Protein AF-A0A2G9TAX4-F1 (afdb_monomer)

Structure (mmCIF, N/CA/C/O backbone):
data_AF-A0A2G9TAX4-F1
#
_entry.id   AF-A0A2G9TAX4-F1
#
loop_
_atom_site.group_PDB
_atom_site.id
_atom_site.type_symbol
_atom_site.label_atom_id
_atom_site.label_alt_id
_atom_site.label_comp_id
_atom_site.label_asym_id
_atom_site.label_entity_id
_atom_site.label_seq_id
_atom_site.pdbx_PDB_ins_code
_atom_site.Cartn_x
_atom_site.Cartn_y
_atom_site.Cartn_z
_atom_site.occupancy
_atom_site.B_iso_or_equiv
_atom_site.auth_seq_id
_atom_site.auth_comp_id
_atom_site.auth_asym_id
_atom_site.auth_atom_id
_atom_site.pdbx_PDB_model_num
ATOM 1 N N . MET A 1 1 ? -9.402 -9.600 14.453 1.00 53.62 1 MET A N 1
ATOM 2 C CA . MET A 1 1 ? -8.367 -10.424 15.125 1.00 53.62 1 MET A CA 1
ATOM 3 C C . MET A 1 1 ? -7.858 -11.598 14.285 1.00 53.62 1 MET A C 1
ATOM 5 O O . MET A 1 1 ? -6.656 -11.826 14.301 1.00 53.62 1 MET A O 1
ATOM 9 N N . LEU A 1 2 ? -8.702 -12.302 13.517 1.00 59.81 2 LEU A N 1
ATOM 10 C CA . LEU A 1 2 ? -8.268 -13.475 12.735 1.00 59.81 2 LEU A CA 1
ATOM 11 C C . LEU A 1 2 ? -7.205 -13.168 11.660 1.00 59.81 2 LEU A C 1
ATOM 13 O O . LEU A 1 2 ? -6.232 -13.906 11.558 1.00 59.81 2 LEU A O 1
ATOM 17 N N . ALA A 1 3 ? -7.318 -12.051 10.929 1.00 60.84 3 ALA A N 1
ATOM 18 C CA . ALA A 1 3 ? -6.335 -11.673 9.899 1.00 60.84 3 ALA A CA 1
ATOM 19 C C . ALA A 1 3 ? -4.917 -11.434 10.466 1.00 60.84 3 ALA A C 1
ATOM 21 O O . ALA A 1 3 ? -3.924 -11.823 9.857 1.00 60.84 3 ALA A O 1
ATOM 22 N N . PHE A 1 4 ? -4.811 -10.870 11.676 1.00 63.34 4 PHE A N 1
ATOM 23 C CA . PHE A 1 4 ? -3.521 -10.629 12.331 1.00 63.34 4 PHE A CA 1
ATOM 24 C C . PHE A 1 4 ? -2.841 -11.940 12.750 1.00 63.34 4 PHE A C 1
ATOM 26 O O . PHE A 1 4 ? -1.645 -12.121 12.531 1.00 63.34 4 PHE A O 1
ATOM 33 N N . GLN A 1 5 ? -3.614 -12.883 13.297 1.00 61.69 5 GLN A N 1
ATOM 34 C CA . GLN A 1 5 ? -3.116 -14.215 13.647 1.00 61.69 5 GLN A CA 1
ATOM 35 C C . GLN A 1 5 ? -2.764 -15.047 12.407 1.00 61.69 5 GLN A C 1
ATOM 37 O O . GLN A 1 5 ? -1.773 -15.777 12.424 1.00 61.69 5 GLN A O 1
ATOM 42 N N . ALA A 1 6 ? -3.538 -14.918 11.327 1.00 63.16 6 ALA A N 1
ATOM 43 C CA . ALA A 1 6 ? -3.269 -15.596 10.063 1.00 63.16 6 ALA A CA 1
ATOM 44 C C . ALA A 1 6 ? -1.928 -15.149 9.459 1.00 63.16 6 ALA A C 1
ATOM 46 O O . ALA A 1 6 ? -1.142 -15.991 9.036 1.00 63.16 6 ALA A O 1
ATOM 47 N N . ARG A 1 7 ? -1.619 -13.848 9.513 1.00 65.56 7 ARG A N 1
ATOM 48 C CA . ARG A 1 7 ? -0.338 -13.286 9.059 1.00 65.56 7 ARG A CA 1
ATOM 49 C C . ARG A 1 7 ? 0.863 -13.792 9.861 1.00 65.56 7 ARG A C 1
ATOM 51 O O . ARG A 1 7 ? 1.896 -14.090 9.279 1.00 65.56 7 ARG A O 1
ATOM 58 N N . ILE A 1 8 ? 0.727 -13.920 11.185 1.00 69.25 8 ILE A N 1
ATOM 59 C CA . ILE A 1 8 ? 1.789 -14.472 12.049 1.00 69.25 8 ILE A CA 1
ATOM 60 C C . ILE A 1 8 ? 2.030 -15.953 11.732 1.00 69.25 8 ILE A C 1
ATOM 62 O O . ILE A 1 8 ? 3.169 -16.410 11.730 1.00 69.25 8 ILE A O 1
ATOM 66 N N . ARG A 1 9 ? 0.963 -16.705 11.443 1.00 69.31 9 ARG A N 1
ATOM 67 C CA . ARG A 1 9 ? 1.053 -18.131 11.101 1.00 69.31 9 ARG A CA 1
ATOM 68 C C . ARG A 1 9 ? 1.561 -18.389 9.687 1.00 69.31 9 ARG A C 1
ATOM 70 O O . ARG A 1 9 ? 2.183 -19.422 9.465 1.00 69.31 9 ARG A O 1
ATOM 77 N N . ASN A 1 10 ? 1.294 -17.493 8.739 1.00 69.69 10 ASN A N 1
ATOM 78 C CA . ASN A 1 10 ? 1.730 -17.651 7.357 1.00 69.69 10 ASN A CA 1
ATOM 79 C C . ASN A 1 10 ? 2.194 -16.311 6.753 1.00 69.69 10 ASN A C 1
ATOM 81 O O . ASN A 1 10 ? 1.469 -15.692 5.971 1.00 69.69 10 ASN A O 1
ATOM 85 N N . PRO A 1 11 ? 3.409 -15.851 7.104 1.00 66.06 11 PRO A N 1
ATOM 86 C CA . PRO A 1 11 ? 3.902 -14.531 6.710 1.00 66.06 11 PRO A CA 1
ATOM 87 C C . PRO A 1 11 ? 4.217 -14.416 5.214 1.00 66.06 11 PRO A C 1
ATOM 89 O O . PRO A 1 11 ? 4.362 -13.309 4.711 1.00 66.06 11 PRO A O 1
ATOM 92 N N . ARG A 1 12 ? 4.314 -15.540 4.490 1.00 67.00 12 ARG A N 1
ATOM 93 C CA . ARG A 1 12 ? 4.650 -15.570 3.056 1.00 67.00 12 ARG A CA 1
ATOM 94 C C . ARG A 1 12 ? 3.456 -15.347 2.130 1.00 67.00 12 ARG A C 1
ATOM 96 O O . ARG A 1 12 ? 3.655 -15.267 0.924 1.00 67.00 12 ARG A O 1
ATOM 103 N N . ASN A 1 13 ? 2.236 -15.290 2.661 1.00 75.69 13 ASN A N 1
ATOM 104 C CA . ASN A 1 13 ? 1.046 -15.149 1.834 1.00 75.69 13 ASN A CA 1
ATOM 105 C C . ASN A 1 13 ? 0.651 -13.671 1.676 1.00 75.69 13 ASN A C 1
ATOM 107 O O . ASN A 1 13 ? 0.164 -13.046 2.619 1.00 75.69 13 ASN A O 1
ATOM 111 N N . GLU A 1 14 ? 0.838 -13.145 0.466 1.00 74.88 14 GLU A N 1
ATOM 112 C CA . GLU A 1 14 ? 0.490 -11.779 0.058 1.00 74.88 14 GLU A CA 1
ATOM 113 C C . GLU A 1 14 ? -1.000 -11.449 0.290 1.00 74.88 14 GLU A C 1
ATOM 115 O O . GLU A 1 14 ? -1.328 -10.357 0.761 1.00 74.88 14 GLU A O 1
ATOM 120 N N . ASP A 1 15 ? -1.903 -12.411 0.082 1.00 77.12 15 ASP A N 1
ATOM 121 C CA . ASP A 1 15 ? -3.349 -12.206 0.239 1.00 77.12 15 ASP A CA 1
ATOM 122 C C . ASP A 1 15 ? -3.746 -11.928 1.698 1.00 77.12 15 ASP A C 1
ATOM 124 O O . ASP A 1 15 ? -4.662 -11.150 1.975 1.00 77.12 15 ASP A O 1
ATOM 128 N N . LEU A 1 16 ? -3.027 -12.517 2.663 1.00 80.38 16 LEU A N 1
ATOM 129 C CA . LEU A 1 16 ? -3.273 -12.282 4.091 1.00 80.38 16 LEU A CA 1
ATOM 130 C C . LEU A 1 16 ? -2.862 -10.869 4.512 1.00 80.38 16 LEU A C 1
ATOM 132 O O . LEU A 1 16 ? -3.505 -10.261 5.373 1.00 80.38 16 LEU A O 1
ATOM 136 N N . TRP A 1 17 ? -1.805 -10.336 3.896 1.00 79.75 17 TRP A N 1
ATOM 137 C CA . TRP A 1 17 ? -1.381 -8.955 4.098 1.00 79.75 17 TRP A CA 1
ATOM 138 C C . TRP A 1 17 ? -2.394 -7.978 3.512 1.00 79.75 17 TRP A C 1
ATOM 140 O O . TRP A 1 17 ? -2.789 -7.032 4.199 1.00 79.75 17 TRP A O 1
ATOM 150 N N . LEU A 1 18 ? -2.882 -8.252 2.301 1.00 80.19 18 LEU A N 1
ATOM 151 C CA . LEU A 1 18 ? -3.925 -7.461 1.655 1.00 80.19 18 LEU A CA 1
ATOM 152 C C . LEU A 1 18 ? -5.211 -7.419 2.493 1.00 80.19 18 LEU A C 1
ATOM 154 O O . LEU A 1 18 ? -5.737 -6.341 2.777 1.00 80.19 18 LEU A O 1
ATOM 158 N N . GLU A 1 19 ? -5.695 -8.573 2.955 1.00 82.25 19 GLU A N 1
ATOM 159 C CA . GLU A 1 19 ? -6.902 -8.628 3.781 1.00 82.25 19 GLU A CA 1
ATOM 160 C C . GLU A 1 19 ? -6.713 -7.961 5.148 1.00 82.25 19 GLU A C 1
ATOM 162 O O . GLU A 1 19 ? -7.644 -7.329 5.654 1.00 82.25 19 GLU A O 1
ATOM 167 N N . SER A 1 20 ? -5.509 -8.006 5.730 1.00 81.25 20 SER A N 1
ATOM 168 C CA . SER A 1 20 ? -5.209 -7.255 6.955 1.00 81.25 20 SER A CA 1
ATOM 169 C C . SER A 1 20 ? -5.295 -5.741 6.737 1.00 81.25 20 SER A C 1
ATOM 171 O O . SER A 1 20 ? -5.865 -5.047 7.579 1.00 81.25 20 SER A O 1
ATOM 173 N N . VAL A 1 21 ? -4.769 -5.226 5.620 1.00 83.56 21 VAL A N 1
ATOM 174 C CA . VAL A 1 21 ? -4.842 -3.796 5.270 1.00 83.56 21 VAL A CA 1
ATOM 175 C C . VAL A 1 21 ? -6.294 -3.373 5.026 1.00 83.56 21 VAL A C 1
ATOM 177 O O . VAL A 1 21 ? -6.756 -2.370 5.573 1.00 83.56 21 VAL A O 1
ATOM 180 N N . ARG A 1 22 ? -7.064 -4.172 4.278 1.00 83.12 22 ARG A N 1
ATOM 181 C CA . ARG A 1 22 ? -8.492 -3.913 4.018 1.00 83.12 22 ARG A CA 1
ATOM 182 C C . ARG A 1 22 ? -9.337 -3.932 5.280 1.00 83.12 22 ARG A C 1
ATOM 184 O O . ARG A 1 22 ? -10.276 -3.148 5.411 1.00 83.12 22 ARG A O 1
ATOM 191 N N . LEU A 1 23 ? -9.040 -4.839 6.207 1.00 84.94 23 LEU A N 1
ATOM 192 C CA . LEU A 1 23 ? -9.733 -4.918 7.488 1.00 84.94 23 LEU A CA 1
ATOM 193 C C . LEU A 1 23 ? -9.539 -3.633 8.305 1.00 84.94 23 LEU A C 1
ATOM 195 O O . LEU A 1 23 ? -10.501 -3.131 8.878 1.00 84.94 23 LEU A O 1
ATOM 199 N N . GLU A 1 24 ? -8.337 -3.064 8.298 1.00 84.38 24 GLU A N 1
ATOM 200 C CA . GLU A 1 24 ? -8.029 -1.829 9.031 1.00 84.38 24 GLU A CA 1
ATOM 201 C C . GLU A 1 24 ? -8.590 -0.582 8.367 1.00 84.38 24 GLU A C 1
ATOM 203 O O . GLU A 1 24 ? -9.124 0.286 9.057 1.00 84.38 24 GLU A O 1
ATOM 208 N N . MET A 1 25 ? -8.589 -0.541 7.034 1.00 82.75 25 MET A N 1
ATOM 209 C CA . MET A 1 25 ? -9.295 0.499 6.288 1.00 82.75 25 MET A CA 1
ATOM 210 C C . MET A 1 25 ? -10.799 0.489 6.579 1.00 82.75 25 MET A C 1
ATOM 212 O O . MET A 1 25 ? -11.378 1.549 6.815 1.00 82.75 25 MET A O 1
ATOM 216 N N . ARG A 1 26 ? -11.432 -0.693 6.626 1.00 83.00 26 ARG A N 1
ATOM 217 C CA . ARG A 1 26 ? -12.852 -0.836 7.007 1.00 83.00 26 ARG A CA 1
ATOM 218 C C . ARG A 1 26 ? -13.115 -0.450 8.460 1.00 83.00 26 ARG A C 1
ATOM 220 O O . ARG A 1 26 ? -14.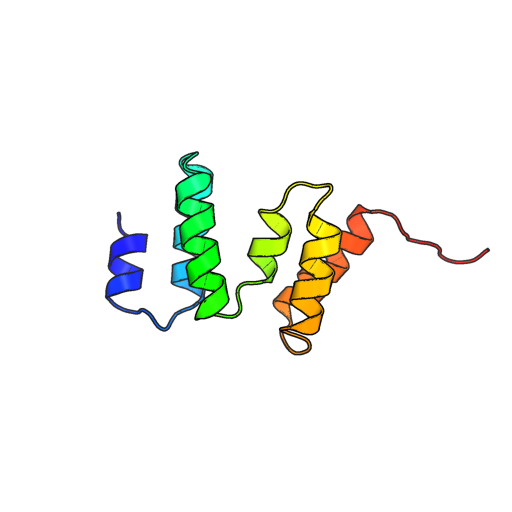173 0.092 8.753 1.00 83.00 26 ARG A O 1
ATOM 227 N N . ALA A 1 27 ? -12.157 -0.695 9.350 1.00 84.69 27 ALA A N 1
ATOM 228 C CA . ALA A 1 27 ? -12.229 -0.281 10.749 1.00 84.69 27 ALA A CA 1
ATOM 229 C C . ALA A 1 27 ? -11.994 1.231 10.956 1.00 84.69 27 ALA A C 1
ATOM 231 O O . ALA A 1 27 ? -12.060 1.701 12.087 1.00 84.69 27 ALA A O 1
ATOM 232 N N . GLY A 1 28 ? -11.697 1.995 9.896 1.00 84.12 28 GLY A N 1
ATOM 233 C CA . GLY A 1 28 ? -11.403 3.429 9.976 1.00 84.12 28 GLY A CA 1
ATOM 234 C C . GLY A 1 28 ? -9.990 3.760 10.473 1.00 84.12 28 GLY A C 1
ATOM 235 O O . GLY A 1 28 ? -9.642 4.932 10.593 1.00 84.12 28 GLY A O 1
ATOM 236 N N . LEU A 1 29 ? -9.148 2.752 10.710 1.00 86.06 29 LEU A N 1
ATOM 237 C CA . LEU A 1 29 ? -7.785 2.890 11.226 1.00 86.06 29 LEU A CA 1
ATOM 238 C C . LEU A 1 29 ? -6.796 3.157 10.081 1.00 86.06 29 LEU A C 1
ATOM 240 O O . LEU A 1 29 ? -5.943 2.326 9.767 1.00 86.06 29 LEU A O 1
ATOM 244 N N . ARG A 1 30 ? -6.929 4.316 9.426 1.00 82.06 30 ARG A N 1
ATOM 245 C CA . ARG A 1 30 ? -6.165 4.658 8.209 1.00 82.06 30 ARG A CA 1
ATOM 246 C C . ARG A 1 30 ? -4.650 4.688 8.419 1.00 82.06 30 ARG A C 1
ATOM 248 O O . ARG A 1 30 ? -3.923 4.203 7.560 1.00 82.06 30 ARG A O 1
ATOM 255 N N . GLU A 1 31 ? -4.179 5.213 9.548 1.00 82.81 31 GLU A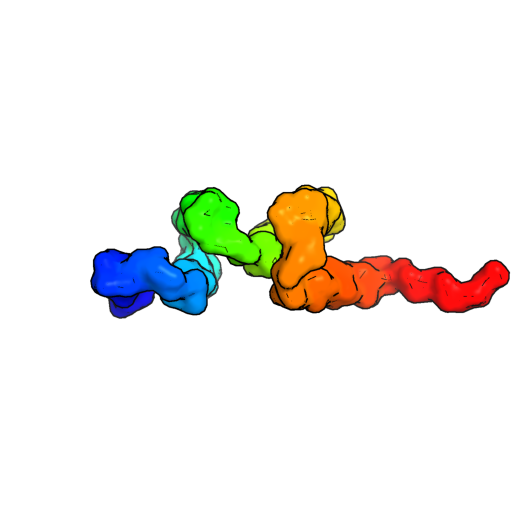 N 1
ATOM 256 C CA . GLU A 1 31 ? -2.743 5.263 9.868 1.00 82.81 31 GLU A CA 1
ATOM 257 C C . GLU A 1 31 ? -2.156 3.859 10.030 1.00 82.81 31 GLU A C 1
ATOM 259 O O . GLU A 1 31 ? -1.125 3.527 9.447 1.00 82.81 31 GLU A O 1
ATOM 264 N N . LEU A 1 32 ? -2.876 3.002 10.754 1.00 82.56 32 LEU A N 1
ATOM 265 C CA . LEU A 1 32 ? -2.485 1.619 10.999 1.00 82.56 32 LEU A CA 1
ATOM 266 C C . LEU A 1 32 ? -2.461 0.803 9.694 1.00 82.56 32 LEU A C 1
ATOM 268 O O . LEU A 1 32 ? -1.542 0.013 9.457 1.00 82.56 32 LEU A O 1
ATOM 272 N N . ALA A 1 33 ? -3.445 1.048 8.823 1.00 82.12 33 ALA A N 1
ATOM 273 C CA . ALA A 1 33 ? -3.506 0.464 7.493 1.00 82.12 33 ALA A CA 1
ATOM 274 C C . ALA A 1 33 ? -2.340 0.937 6.613 1.00 82.12 33 ALA A C 1
ATOM 276 O O . ALA A 1 33 ? -1.765 0.129 5.886 1.00 82.12 33 ALA A O 1
ATOM 277 N N . ALA A 1 34 ? -1.964 2.219 6.689 1.00 81.56 34 ALA A N 1
ATOM 278 C CA . ALA A 1 34 ? -0.839 2.775 5.942 1.00 81.56 34 ALA A CA 1
ATOM 279 C C . ALA A 1 34 ? 0.505 2.197 6.411 1.00 81.56 34 ALA A C 1
ATOM 281 O O . ALA A 1 34 ? 1.327 1.826 5.575 1.00 81.56 34 ALA A O 1
ATOM 282 N N . GLU A 1 35 ? 0.714 2.038 7.722 1.00 83.75 35 GLU A N 1
ATOM 283 C CA . GLU A 1 35 ? 1.908 1.375 8.264 1.00 83.75 35 GLU A CA 1
ATOM 284 C C . GLU A 1 35 ? 1.987 -0.087 7.802 1.00 83.75 35 GLU A C 1
ATOM 286 O O . GLU A 1 35 ? 3.039 -0.565 7.363 1.00 83.75 35 GLU A O 1
ATOM 291 N N . ARG A 1 36 ? 0.858 -0.808 7.840 1.00 80.50 36 ARG A N 1
ATOM 292 C CA . ARG A 1 36 ? 0.811 -2.190 7.354 1.00 80.50 36 ARG A CA 1
ATOM 293 C C . ARG A 1 36 ? 1.044 -2.290 5.869 1.00 80.50 36 ARG A C 1
ATOM 295 O O . ARG A 1 36 ? 1.762 -3.195 5.469 1.00 80.50 36 ARG A O 1
ATOM 302 N N . LEU A 1 37 ? 0.486 -1.382 5.079 1.00 81.19 37 LEU A N 1
ATOM 303 C CA . LEU A 1 37 ? 0.738 -1.315 3.651 1.00 81.19 37 LEU A CA 1
ATOM 304 C C . LEU A 1 37 ? 2.213 -0.993 3.369 1.00 81.19 37 LEU A C 1
ATOM 306 O O . LEU A 1 37 ? 2.787 -1.586 2.469 1.00 81.19 37 LEU A O 1
ATOM 310 N N . ALA A 1 38 ? 2.857 -0.115 4.140 1.00 80.12 38 ALA A N 1
ATOM 311 C CA . ALA A 1 38 ? 4.275 0.209 3.970 1.00 80.12 38 ALA A CA 1
ATOM 312 C C . ALA A 1 38 ? 5.186 -0.999 4.231 1.00 80.12 38 ALA A C 1
ATOM 314 O O . ALA A 1 38 ? 6.073 -1.279 3.424 1.00 80.12 38 ALA A O 1
ATOM 315 N N . ARG A 1 39 ? 4.929 -1.759 5.305 1.00 78.00 39 ARG A N 1
ATOM 316 C CA . ARG A 1 39 ? 5.585 -3.062 5.5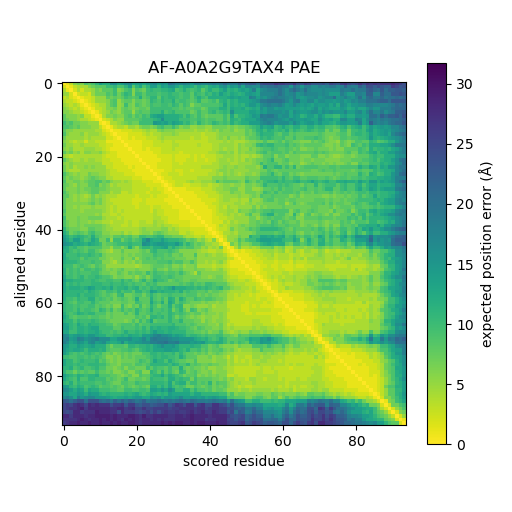17 1.00 78.00 39 ARG A CA 1
ATOM 317 C C . ARG A 1 39 ? 5.236 -4.032 4.404 1.00 78.00 39 ARG A C 1
ATOM 319 O O . ARG A 1 39 ? 6.112 -4.734 3.909 1.00 78.00 39 ARG A O 1
ATOM 326 N N . ALA A 1 40 ? 3.969 -4.015 3.989 1.00 76.00 40 ALA A N 1
ATOM 327 C CA . ALA A 1 40 ? 3.493 -4.897 2.955 1.00 76.00 40 ALA A CA 1
ATOM 328 C C . ALA A 1 40 ? 4.302 -4.700 1.671 1.00 76.00 40 ALA A C 1
ATOM 330 O O . ALA A 1 40 ? 4.842 -5.654 1.154 1.00 76.00 40 ALA A O 1
ATOM 331 N N . LEU A 1 41 ? 4.481 -3.450 1.245 1.00 74.19 41 LEU A N 1
ATOM 332 C CA . LEU A 1 41 ? 5.229 -3.033 0.059 1.00 74.19 41 LEU A CA 1
ATOM 333 C C . LEU A 1 41 ? 6.718 -3.398 0.063 1.00 74.19 41 LEU A C 1
ATOM 335 O O . LEU A 1 41 ? 7.302 -3.522 -1.016 1.00 74.19 41 LEU A O 1
ATOM 339 N N . GLN A 1 42 ? 7.346 -3.491 1.238 1.00 71.50 42 GLN A N 1
ATOM 340 C CA . GLN A 1 42 ? 8.766 -3.833 1.355 1.00 71.50 42 GLN A CA 1
ATOM 341 C C . GLN A 1 42 ? 9.010 -5.329 1.155 1.00 71.50 42 GLN A C 1
ATOM 343 O O . GLN A 1 42 ? 9.962 -5.702 0.473 1.00 71.50 42 GLN A O 1
ATOM 348 N N . GLU A 1 43 ? 8.156 -6.173 1.732 1.00 65.56 43 GLU A N 1
ATOM 349 C CA . GLU A 1 43 ? 8.337 -7.630 1.725 1.00 65.56 43 GLU A CA 1
ATOM 350 C C . GLU A 1 43 ? 7.510 -8.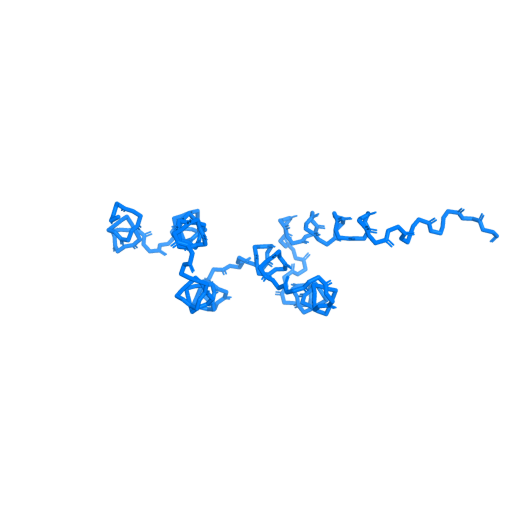331 0.626 1.00 65.56 43 GLU A C 1
ATOM 352 O O . GLU A 1 43 ? 7.945 -9.349 0.087 1.00 65.56 43 GLU A O 1
ATOM 357 N N . TRP A 1 44 ? 6.360 -7.772 0.228 1.00 63.53 44 TRP A N 1
ATOM 358 C CA . TRP A 1 44 ? 5.436 -8.328 -0.772 1.00 63.53 44 TRP A CA 1
ATOM 359 C C . TRP A 1 44 ? 5.014 -7.227 -1.764 1.00 63.53 44 TRP A C 1
ATOM 361 O O . TRP A 1 44 ? 4.765 -6.080 -1.410 1.00 63.53 44 TRP A O 1
ATOM 371 N N . ARG A 1 45 ? 4.963 -7.511 -3.068 1.00 67.75 45 ARG A N 1
ATOM 372 C CA . ARG A 1 45 ? 4.842 -6.471 -4.116 1.00 67.75 45 ARG A CA 1
ATOM 373 C C . ARG A 1 45 ? 3.401 -5.943 -4.276 1.00 67.75 45 ARG A C 1
ATOM 375 O O . ARG A 1 45 ? 2.930 -5.777 -5.400 1.00 67.75 45 ARG A O 1
ATOM 382 N N . LEU A 1 46 ? 2.754 -5.573 -3.169 1.00 74.69 46 LEU A N 1
ATOM 383 C CA . LEU A 1 46 ? 1.373 -5.089 -3.025 1.00 74.69 46 LEU A CA 1
ATOM 384 C C . LEU A 1 46 ? 1.172 -3.632 -3.477 1.00 74.69 46 LEU A C 1
ATOM 386 O O . LEU A 1 46 ? 0.448 -2.837 -2.873 1.00 74.69 46 LEU A O 1
ATOM 390 N N . TRP A 1 47 ? 1.806 -3.262 -4.584 1.00 76.56 47 TRP A N 1
ATOM 391 C CA . TRP A 1 47 ? 1.755 -1.907 -5.127 1.00 76.56 47 TRP A CA 1
ATOM 392 C C . TRP A 1 47 ? 0.377 -1.532 -5.673 1.00 76.56 47 TRP A C 1
ATOM 394 O O . TRP A 1 47 ? 0.023 -0.356 -5.668 1.00 76.56 47 TRP A O 1
ATOM 404 N N . ALA A 1 48 ? -0.422 -2.515 -6.095 1.00 76.31 48 ALA A N 1
ATOM 405 C CA . ALA A 1 48 ? -1.774 -2.276 -6.588 1.00 76.31 48 ALA A CA 1
ATOM 406 C C . ALA A 1 48 ? -2.663 -1.616 -5.521 1.00 76.31 48 ALA A C 1
ATOM 408 O O . ALA A 1 48 ? -3.301 -0.603 -5.803 1.00 76.31 48 ALA A O 1
ATOM 409 N N . GLU A 1 49 ? -2.657 -2.128 -4.286 1.00 77.44 49 GLU A N 1
ATOM 410 C CA . GLU A 1 49 ? -3.466 -1.558 -3.202 1.00 77.44 49 GLU A CA 1
ATOM 411 C C . GLU A 1 49 ? -2.899 -0.215 -2.723 1.00 77.44 49 GLU A C 1
ATOM 413 O O . GLU A 1 49 ? -3.651 0.700 -2.391 1.00 77.44 49 GLU A O 1
ATOM 418 N N . ALA A 1 50 ? -1.575 -0.042 -2.789 1.00 79.69 50 ALA A N 1
ATOM 419 C CA . ALA A 1 50 ? -0.928 1.225 -2.465 1.00 79.69 50 ALA A CA 1
ATOM 420 C C . ALA A 1 50 ? -1.320 2.375 -3.396 1.00 79.69 50 ALA A C 1
ATOM 422 O O . ALA A 1 50 ? -1.440 3.512 -2.942 1.00 79.69 50 ALA A O 1
ATOM 423 N N . ILE 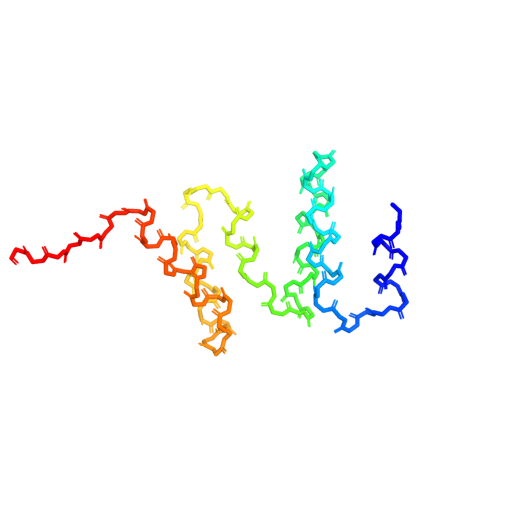A 1 51 ? -1.564 2.090 -4.678 1.00 80.94 51 ILE A N 1
ATOM 424 C CA . ILE A 1 51 ? -2.090 3.082 -5.624 1.00 80.94 51 ILE A CA 1
ATOM 425 C C . ILE A 1 51 ? -3.505 3.516 -5.216 1.00 80.94 51 ILE A C 1
ATOM 427 O O . ILE A 1 51 ? -3.835 4.694 -5.325 1.00 80.94 51 ILE A O 1
ATOM 431 N N . TRP A 1 52 ? -4.346 2.595 -4.735 1.00 79.25 52 TRP A N 1
ATOM 432 C CA . TRP A 1 52 ? -5.731 2.898 -4.352 1.00 79.25 52 TRP A CA 1
ATOM 433 C C . TRP A 1 52 ? -5.860 3.584 -2.992 1.00 79.25 52 TRP A C 1
ATOM 435 O O . TRP A 1 52 ? -6.758 4.416 -2.825 1.00 79.25 52 TRP A O 1
ATOM 445 N N . MET A 1 53 ? -4.971 3.257 -2.050 1.00 77.19 53 MET A N 1
ATOM 446 C CA . MET A 1 53 ? -4.912 3.896 -0.733 1.00 77.19 53 MET A CA 1
ATOM 447 C C . MET A 1 53 ? -4.447 5.351 -0.792 1.00 77.19 53 MET A C 1
ATOM 449 O O . MET A 1 53 ? -4.805 6.128 0.087 1.00 77.19 53 MET A O 1
ATOM 453 N N . GLU A 1 54 ? -3.686 5.730 -1.818 1.00 81.38 54 GLU A N 1
ATOM 454 C CA . GLU A 1 54 ? -3.254 7.110 -1.999 1.00 81.38 54 GLU A CA 1
ATOM 455 C C . GLU A 1 54 ? -4.438 8.035 -2.333 1.00 81.38 54 GLU A C 1
ATOM 457 O O . GLU A 1 54 ? -5.424 7.635 -2.975 1.00 81.38 54 GLU A O 1
ATOM 462 N N . GLU A 1 55 ? -4.335 9.301 -1.921 1.00 77.81 55 GLU A N 1
ATOM 463 C CA . GLU A 1 55 ? -5.311 10.318 -2.295 1.00 77.81 55 GLU A CA 1
ATOM 464 C C . GLU A 1 55 ? -5.393 10.468 -3.809 1.00 77.81 55 GLU A C 1
ATOM 466 O O . GLU A 1 55 ? -4.402 10.315 -4.525 1.00 77.81 55 GLU A O 1
ATOM 471 N N . ARG A 1 56 ? -6.583 10.822 -4.305 1.00 75.94 56 ARG A N 1
ATOM 472 C CA . ARG A 1 56 ? -6.893 10.874 -5.739 1.00 75.94 56 ARG A CA 1
ATOM 473 C C . ARG A 1 56 ? -5.849 11.653 -6.557 1.00 75.94 56 ARG A C 1
ATOM 475 O O . ARG A 1 56 ? -5.547 11.238 -7.669 1.00 75.94 56 ARG A O 1
ATOM 482 N N . HIS A 1 57 ? -5.278 12.726 -6.007 1.00 77.12 57 HIS A N 1
ATOM 483 C CA . HIS A 1 57 ? -4.222 13.511 -6.656 1.00 77.12 57 HIS A CA 1
ATOM 484 C C . HIS A 1 57 ? -2.846 12.820 -6.675 1.00 77.12 57 HIS A C 1
ATOM 486 O O . HIS A 1 57 ? -2.107 12.964 -7.647 1.00 77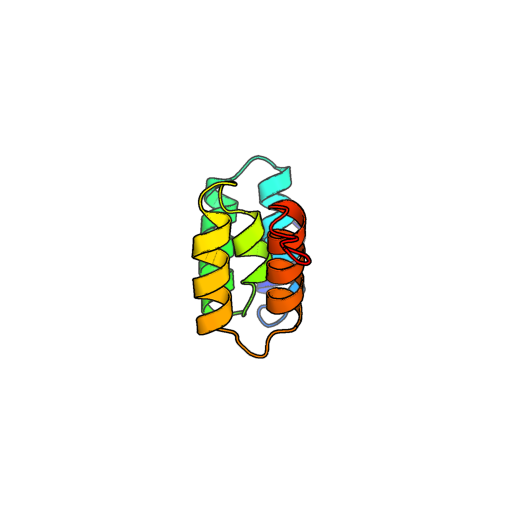.12 57 HIS A O 1
ATOM 492 N N . GLY A 1 58 ? -2.507 12.038 -5.647 1.00 81.62 58 GLY A N 1
ATOM 493 C CA . GLY A 1 58 ? -1.231 11.326 -5.527 1.00 81.62 58 GLY A CA 1
ATOM 494 C C . GLY A 1 58 ? -1.183 9.978 -6.251 1.00 81.62 58 GLY A C 1
ATOM 495 O O . GLY A 1 58 ? -0.094 9.491 -6.572 1.00 81.62 58 GLY A O 1
ATOM 496 N N . ARG A 1 59 ? -2.341 9.381 -6.575 1.00 82.12 59 ARG A N 1
ATOM 497 C CA . ARG A 1 59 ? -2.411 8.034 -7.177 1.00 82.12 59 ARG A CA 1
ATOM 498 C C . ARG A 1 59 ? -1.613 7.899 -8.472 1.00 82.12 59 ARG A C 1
ATOM 500 O O . ARG A 1 59 ? -0.982 6.867 -8.695 1.00 82.12 59 ARG A O 1
ATOM 507 N N . ARG A 1 60 ? -1.583 8.942 -9.309 1.00 80.38 60 ARG A N 1
ATOM 508 C CA . ARG A 1 60 ? -0.812 8.935 -10.560 1.00 80.38 60 ARG A CA 1
ATOM 509 C C . ARG A 1 60 ? 0.690 8.832 -10.303 1.00 80.38 60 ARG A C 1
ATOM 511 O O . ARG A 1 60 ? 1.347 7.997 -10.918 1.00 80.38 60 ARG A O 1
ATOM 518 N N . SER A 1 61 ? 1.221 9.616 -9.365 1.00 83.75 61 SER A N 1
ATOM 519 C CA . SER A 1 61 ? 2.639 9.548 -8.981 1.00 83.75 61 SER A CA 1
ATOM 520 C C . SER A 1 61 ? 2.989 8.164 -8.425 1.00 83.75 61 SER A C 1
ATOM 522 O O . SER A 1 61 ? 3.920 7.508 -8.894 1.00 83.75 61 SER A O 1
ATOM 524 N N . LYS A 1 62 ? 2.140 7.649 -7.524 1.00 82.69 62 LYS A N 1
ATOM 525 C CA . LYS A 1 62 ? 2.291 6.312 -6.936 1.00 82.69 62 LYS A CA 1
ATOM 526 C C . LYS A 1 62 ? 2.264 5.201 -7.990 1.00 82.69 62 LYS A C 1
ATOM 528 O O . LYS A 1 62 ? 3.015 4.238 -7.879 1.00 82.69 62 LYS A O 1
ATOM 533 N N . SER A 1 63 ? 1.428 5.337 -9.024 1.00 8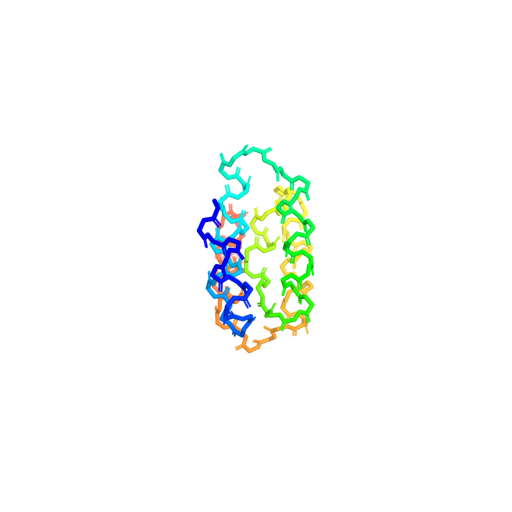1.19 63 SER A N 1
ATOM 534 C CA . SER A 1 63 ? 1.343 4.364 -10.121 1.00 81.19 63 SER A CA 1
ATOM 535 C C . SER A 1 63 ? 2.624 4.303 -10.957 1.00 81.19 63 SER A C 1
ATOM 537 O O . SER A 1 63 ? 3.050 3.218 -11.338 1.00 81.19 63 SER A O 1
ATOM 539 N N . VAL A 1 64 ? 3.292 5.440 -11.178 1.00 82.81 64 VAL A N 1
ATOM 540 C CA . VAL A 1 64 ? 4.576 5.490 -11.894 1.00 82.81 64 VAL A CA 1
ATOM 541 C C . VAL A 1 64 ? 5.685 4.835 -11.068 1.00 82.81 64 VAL A C 1
ATOM 543 O O . VAL A 1 64 ? 6.460 4.047 -11.605 1.00 82.81 64 VAL A O 1
ATOM 546 N N . ASP A 1 65 ? 5.734 5.099 -9.763 1.00 83.62 65 ASP A N 1
ATOM 547 C CA . ASP A 1 65 ? 6.689 4.447 -8.857 1.00 83.62 65 ASP A CA 1
ATOM 548 C C . ASP A 1 65 ? 6.458 2.934 -8.757 1.00 83.62 65 ASP A C 1
ATOM 550 O O . ASP A 1 65 ? 7.412 2.151 -8.750 1.00 83.62 65 ASP A O 1
ATOM 554 N N . ALA A 1 66 ? 5.192 2.518 -8.721 1.00 81.62 66 ALA A N 1
ATOM 555 C CA . ALA A 1 66 ? 4.802 1.117 -8.735 1.00 81.62 66 ALA A CA 1
ATOM 556 C C . ALA A 1 66 ? 5.245 0.411 -10.023 1.00 81.62 66 ALA A C 1
ATOM 558 O O . ALA A 1 66 ? 5.800 -0.683 -9.949 1.00 81.62 66 ALA A O 1
ATOM 559 N N . LEU A 1 67 ? 5.051 1.042 -11.187 1.00 79.25 67 LEU A N 1
ATOM 560 C CA . LEU A 1 67 ? 5.486 0.502 -12.477 1.00 79.25 67 LEU A CA 1
ATOM 561 C C . LEU A 1 67 ? 7.011 0.370 -12.546 1.00 79.25 67 LEU A C 1
ATOM 563 O O . LEU A 1 67 ? 7.501 -0.692 -12.906 1.00 79.25 67 LEU A O 1
ATOM 567 N N . LYS A 1 68 ? 7.762 1.388 -12.104 1.00 80.81 68 LYS A N 1
ATOM 568 C CA . LYS A 1 68 ? 9.237 1.344 -12.070 1.00 80.81 68 LYS A CA 1
ATOM 569 C C . LYS A 1 68 ? 9.782 0.228 -11.180 1.00 80.81 68 LYS A C 1
ATOM 571 O O . LYS A 1 68 ? 10.794 -0.384 -11.501 1.00 80.81 68 LYS A O 1
ATOM 576 N 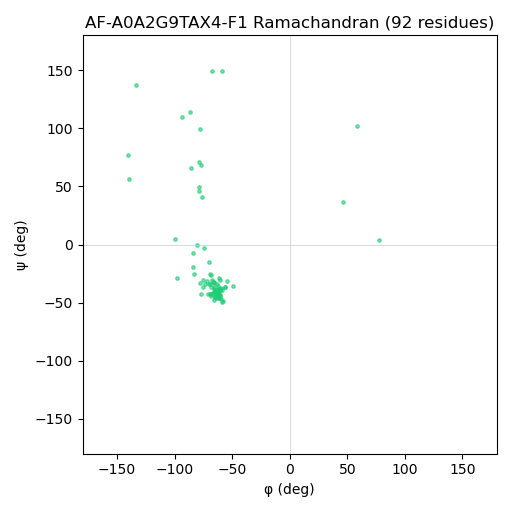N . ARG A 1 69 ? 9.140 -0.027 -10.037 1.00 74.62 69 ARG A N 1
ATOM 577 C CA . ARG A 1 69 ? 9.565 -1.082 -9.101 1.00 74.62 69 ARG A CA 1
ATOM 578 C C . ARG A 1 69 ? 9.046 -2.465 -9.492 1.00 74.62 69 ARG A C 1
ATOM 580 O O . ARG A 1 69 ? 9.629 -3.473 -9.091 1.00 74.62 69 ARG A O 1
ATOM 587 N N . CYS A 1 70 ? 7.937 -2.540 -10.227 1.00 70.50 70 CYS A N 1
ATOM 588 C CA . CYS A 1 70 ? 7.206 -3.775 -10.501 1.00 70.50 70 CYS A CA 1
ATOM 589 C C . CYS A 1 70 ? 6.677 -3.881 -11.934 1.00 70.50 70 CYS A C 1
ATOM 591 O O . CYS A 1 70 ? 5.493 -4.150 -12.124 1.00 70.50 70 CYS A O 1
ATOM 593 N N . GLU A 1 71 ? 7.564 -3.770 -12.928 1.00 63.34 71 GLU A N 1
ATOM 594 C CA . GLU A 1 71 ? 7.204 -3.881 -14.355 1.00 63.34 71 GLU A CA 1
ATOM 595 C C . GLU A 1 71 ? 6.462 -5.180 -14.713 1.00 63.34 71 GLU A C 1
ATOM 597 O O . GLU A 1 71 ? 5.595 -5.175 -15.579 1.00 63.34 71 GLU A O 1
ATOM 602 N N . HIS A 1 72 ? 6.749 -6.284 -14.016 1.00 67.81 72 HIS A N 1
ATOM 603 C CA . HIS A 1 72 ? 6.199 -7.607 -14.334 1.00 67.81 72 HIS A CA 1
ATOM 604 C C . HIS A 1 72 ? 5.013 -8.028 -13.453 1.00 67.81 72 HIS A C 1
ATOM 606 O O . HIS A 1 72 ? 4.561 -9.166 -13.555 1.00 67.81 72 HIS A O 1
ATOM 612 N N . ASN A 1 73 ? 4.510 -7.165 -12.559 1.00 73.19 73 ASN A N 1
ATOM 613 C CA . ASN A 1 73 ? 3.378 -7.543 -11.711 1.00 73.19 73 ASN A CA 1
ATOM 614 C C . ASN A 1 73 ? 2.041 -7.248 -12.432 1.00 73.19 73 ASN A C 1
ATOM 616 O O . ASN A 1 73 ? 1.699 -6.073 -12.619 1.00 73.19 73 ASN A O 1
ATOM 620 N N . PRO A 1 74 ? 1.242 -8.276 -12.787 1.00 76.38 74 PRO A N 1
ATOM 621 C CA . PRO A 1 74 ? -0.020 -8.088 -13.502 1.00 76.38 74 PRO A CA 1
ATOM 622 C C . PRO A 1 74 ? -1.032 -7.240 -12.716 1.00 76.38 74 PRO A C 1
ATOM 624 O O . PRO A 1 74 ? -1.795 -6.482 -13.314 1.00 76.38 74 PRO A O 1
ATOM 627 N N . HIS A 1 75 ? -1.013 -7.282 -11.381 1.00 78.50 75 HIS A N 1
ATOM 628 C CA . HIS A 1 75 ? -1.918 -6.481 -10.553 1.00 78.50 75 HIS A CA 1
ATOM 629 C C . HIS A 1 75 ? -1.600 -4.983 -10.617 1.00 78.50 75 HIS A C 1
ATOM 631 O O . HIS A 1 75 ? -2.514 -4.157 -10.592 1.00 78.50 75 HIS A O 1
ATOM 637 N N . VAL A 1 76 ? -0.320 -4.622 -10.750 1.00 78.81 76 VAL A N 1
ATOM 638 C CA . VAL A 1 76 ? 0.120 -3.224 -10.884 1.00 78.81 76 VAL A CA 1
ATOM 639 C C . VAL A 1 76 ? -0.273 -2.663 -12.244 1.00 78.81 76 VAL A C 1
ATOM 641 O O . VAL A 1 76 ? -0.797 -1.552 -12.319 1.00 78.81 76 VAL A O 1
ATOM 644 N N . LEU A 1 77 ? -0.100 -3.455 -13.304 1.00 79.69 77 LEU A N 1
ATOM 645 C CA . LEU A 1 77 ? -0.509 -3.087 -14.659 1.00 79.69 77 LEU A CA 1
ATOM 646 C C . LEU A 1 77 ? -2.024 -2.858 -14.743 1.00 79.69 77 LEU A C 1
ATOM 648 O O . LEU A 1 77 ? -2.465 -1.833 -15.263 1.00 79.69 77 LEU A O 1
ATOM 652 N N . VAL A 1 78 ? -2.827 -3.756 -14.162 1.00 82.88 78 VAL A N 1
ATOM 653 C CA . VAL A 1 78 ? -4.290 -3.600 -14.111 1.00 82.88 78 VAL A CA 1
ATOM 654 C C . VAL A 1 78 ? -4.695 -2.376 -13.282 1.00 82.88 78 VAL A C 1
ATOM 656 O O . VAL A 1 78 ? -5.597 -1.638 -13.683 1.00 82.88 78 VAL A O 1
ATOM 659 N N . ALA A 1 79 ? -4.039 -2.123 -12.146 1.00 82.12 79 ALA A N 1
ATOM 660 C CA . ALA A 1 79 ? -4.314 -0.945 -11.323 1.00 82.12 79 ALA A CA 1
ATOM 661 C C . ALA A 1 79 ? -3.991 0.364 -12.066 1.00 82.12 79 ALA A C 1
ATOM 663 O O . ALA A 1 79 ? -4.815 1.280 -12.070 1.00 82.12 79 ALA A O 1
ATOM 664 N N . ALA A 1 80 ? -2.848 0.431 -12.753 1.00 81.62 80 ALA A N 1
ATOM 665 C CA . ALA A 1 80 ? -2.468 1.576 -13.576 1.00 81.62 80 ALA A CA 1
ATOM 666 C C . ALA A 1 80 ? -3.439 1.781 -14.753 1.00 81.62 80 ALA A C 1
ATOM 668 O O . ALA A 1 80 ? -3.894 2.900 -14.984 1.00 81.62 80 ALA A O 1
ATOM 669 N N . ALA A 1 81 ? -3.836 0.709 -15.447 1.00 82.88 81 ALA A N 1
ATOM 670 C CA . ALA A 1 81 ? -4.812 0.775 -16.536 1.00 82.88 81 ALA A CA 1
ATOM 671 C C . ALA A 1 81 ? -6.176 1.314 -16.064 1.00 82.88 81 ALA A C 1
ATOM 673 O O . ALA A 1 81 ? -6.751 2.200 -16.699 1.00 82.88 81 ALA A O 1
ATOM 674 N N . ARG A 1 82 ? -6.675 0.844 -14.911 1.00 82.56 82 ARG A N 1
ATOM 675 C CA . ARG A 1 82 ? -7.911 1.361 -14.290 1.00 82.56 82 ARG A CA 1
ATOM 676 C C . ARG A 1 82 ? -7.796 2.837 -13.917 1.00 82.56 82 ARG A C 1
ATOM 678 O O . ARG A 1 82 ? -8.761 3.584 -14.069 1.00 82.56 82 ARG A O 1
ATOM 685 N N . LEU A 1 83 ? -6.627 3.261 -13.443 1.00 81.56 83 LEU A N 1
ATOM 686 C CA . LEU A 1 83 ? -6.370 4.653 -13.102 1.00 81.56 83 LEU A CA 1
ATOM 687 C C . LEU A 1 83 ? -6.406 5.546 -14.348 1.00 81.56 83 LEU A C 1
ATOM 689 O O . LEU A 1 83 ? -7.146 6.529 -14.357 1.00 81.56 83 LEU A O 1
ATOM 693 N N . PHE A 1 84 ? -5.718 5.152 -15.424 1.00 79.88 84 PHE A N 1
ATOM 694 C CA . PHE A 1 84 ? -5.766 5.857 -16.709 1.00 79.88 84 PHE A CA 1
ATOM 695 C C . PHE A 1 84 ? -7.181 5.933 -17.290 1.00 79.88 84 PHE A C 1
ATOM 697 O O . PHE A 1 84 ? -7.579 6.985 -17.794 1.00 79.88 84 PHE A O 1
ATOM 704 N N . TRP A 1 85 ? -7.964 4.858 -17.160 1.00 80.44 85 TRP A N 1
ATOM 705 C CA . TRP A 1 85 ? -9.377 4.852 -17.538 1.00 80.44 85 TRP A CA 1
ATOM 706 C C . TRP A 1 85 ? -10.192 5.872 -16.729 1.00 80.44 85 TRP A C 1
ATOM 708 O O . TRP A 1 85 ? -10.967 6.647 -17.290 1.00 80.44 85 TRP A O 1
ATOM 718 N N . SER A 1 86 ? -9.986 5.924 -15.409 1.00 75.62 86 SER A N 1
ATOM 719 C CA . SER A 1 86 ? -10.705 6.844 -14.517 1.00 75.62 86 SER A CA 1
ATOM 720 C C . SER A 1 86 ? -10.365 8.322 -14.746 1.00 75.62 86 SER A C 1
ATOM 722 O O . SER A 1 86 ? -11.223 9.186 -14.568 1.00 75.62 86 SER A O 1
ATOM 724 N N . GLU A 1 87 ? -9.136 8.620 -15.178 1.00 73.62 87 GLU A N 1
ATOM 725 C CA . GLU A 1 87 ? -8.676 9.981 -15.469 1.00 73.62 87 GLU A CA 1
ATOM 726 C C . GLU A 1 87 ? -9.131 10.490 -16.849 1.00 73.62 87 GLU A C 1
ATOM 728 O O . GLU A 1 87 ? -8.825 11.628 -17.201 1.00 73.62 87 GLU A O 1
ATOM 733 N N . ARG A 1 88 ? -9.872 9.684 -17.634 1.00 62.72 88 ARG A N 1
ATOM 734 C CA . ARG A 1 88 ? -10.355 10.029 -18.986 1.00 62.72 88 ARG A CA 1
ATOM 735 C C . ARG A 1 88 ? -9.277 10.647 -19.887 1.00 62.72 88 ARG A C 1
ATOM 737 O O . ARG A 1 88 ? -9.580 11.459 -20.756 1.00 62.72 88 ARG A O 1
ATOM 744 N N . LYS A 1 89 ? -8.026 10.191 -19.798 1.00 55.19 89 LYS A N 1
ATOM 745 C CA . LYS A 1 89 ? -7.060 10.394 -20.893 1.00 55.19 89 LYS A CA 1
ATOM 746 C C . LYS A 1 89 ? -7.306 9.391 -22.022 1.00 55.19 89 LYS A C 1
ATOM 748 O O . LYS A 1 89 ? -6.379 8.794 -22.552 1.00 55.19 89 LYS A O 1
ATOM 753 N N . ALA A 1 90 ? -8.565 9.228 -22.416 1.00 50.19 90 ALA A N 1
ATOM 754 C CA . ALA A 1 90 ? -8.906 8.686 -23.718 1.00 50.19 90 ALA A CA 1
ATOM 755 C C . ALA A 1 90 ? -8.723 9.820 -24.731 1.00 50.19 90 ALA A C 1
ATOM 757 O O . ALA A 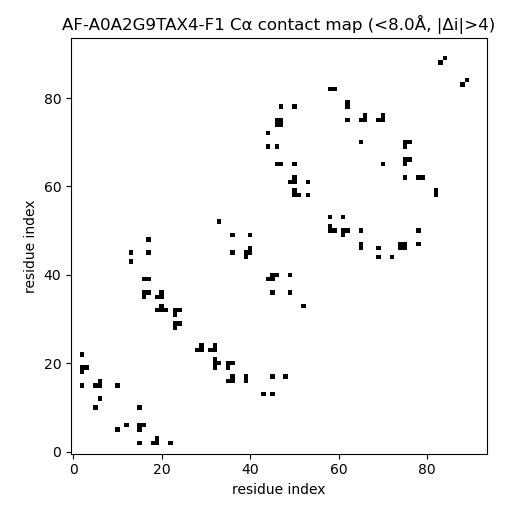1 90 ? -9.689 10.373 -25.243 1.00 50.19 90 ALA A O 1
ATOM 758 N N . ARG A 1 91 ? -7.468 10.204 -24.998 1.00 48.19 91 ARG A N 1
ATOM 759 C CA . ARG A 1 91 ? -7.154 10.936 -26.225 1.00 48.19 91 ARG A CA 1
ATOM 760 C C . ARG A 1 91 ? -7.140 9.907 -27.353 1.00 48.19 91 ARG A C 1
ATOM 762 O O . ARG A 1 91 ? -6.087 9.523 -27.844 1.00 48.19 91 ARG A O 1
ATOM 769 N N . PHE A 1 92 ? -8.313 9.364 -27.665 1.00 48.34 92 PHE A N 1
ATOM 770 C CA . PHE A 1 92 ? -8.522 8.675 -28.926 1.00 48.34 92 PHE A CA 1
ATOM 771 C C . PHE A 1 92 ? -8.707 9.779 -29.969 1.00 48.34 92 PHE A C 1
ATOM 773 O O . PHE A 1 92 ? -9.784 10.349 -30.045 1.00 48.34 92 PHE A O 1
ATOM 780 N N . LEU A 1 93 ? -7.618 10.064 -30.692 1.00 46.41 93 LEU A N 1
ATOM 781 C CA . LEU A 1 93 ? -7.565 10.721 -32.005 1.00 46.41 93 LEU A CA 1
ATOM 782 C C . LEU A 1 93 ? -8.192 12.130 -32.100 1.00 46.41 93 LEU A C 1
ATOM 784 O O . LEU A 1 93 ? -9.397 12.261 -32.271 1.00 46.41 93 LEU A O 1
ATOM 788 N N . ASP A 1 94 ? -7.328 13.150 -32.091 1.00 35.97 94 ASP A N 1
ATOM 789 C CA . ASP A 1 94 ? -7.456 14.321 -32.976 1.00 35.97 94 ASP A CA 1
ATOM 790 C C . ASP A 1 94 ? -6.286 14.266 -33.968 1.00 35.97 94 ASP A C 1
ATOM 792 O O . ASP A 1 94 ? -5.167 13.922 -33.502 1.00 35.97 94 ASP A O 1
#

Mean predicted aligned error: 8.84 Å

Foldseek 3Di:
DVLVVVCVVPVPDLVSLVVVLVVCVVVVVLVVSVVSVVVSVVRPLPLLVVLVSDDLVCSQVSLVVSCVVCVPDPSSVVSNVVNCVVVPPPPPDD

Organism: Teladorsagia circumcincta (NCBI:txid45464)

Nearest PDB structures (foldseek):
  6qx9-assembly1_5J  TM=9.193E-01  e=6.988E-06  Homo sapiens
  8qpb-assembly1_N  TM=6.127E-01  e=2.360E-03  Homo sapiens
  5khu-assembly1_K  TM=5.796E-01  e=3.515E+00  Homo sapiens
  7fik-assembly1_L  TM=5.244E-01  e=5.241E+00  Xenopus laevis

Secondary structure (DSSP, 8-state):
-HHHHHHHH-TT-HHHHHHHHHHHHHTT-HHHHHHHHHHHHHHS--HHHHHHHS-TTTHHHHHHHHHHH-TT-HHHHHHHHHHHHHTT------

pLDDT: mean 74.87, std 10.08, range [35.97, 86.06]

Solvent-accessible surface area (backbone atoms only — not comparable to full-atom values): 5374 Å² total; per-residue (Å²): 114,68,48,63,54,46,32,74,76,43,73,86,44,61,66,43,53,52,52,39,30,51,51,26,48,74,69,66,38,52,68,63,18,50,54,48,45,53,54,36,49,73,81,35,89,52,43,36,60,54,29,68,73,39,55,85,85,48,21,63,62,45,38,53,55,37,42,74,76,36,78,85,40,67,61,39,54,53,44,44,52,53,48,48,60,74,69,62,71,73,79,75,77,134

InterPro domains:
  IPR011990 Tetratricopeptide-like helical domain superfamily [G3DSA:1.25.40.10] (3-92)

Sequence (94 aa):
MLAFQARIRNPRNEDLWLESVRLEMRAGLRELAAERLARALQEWRLWAEAIWMEERHGRRSKSVDALKRCEHNPHVLVAAARLFWSERKARFLD

Radius of gyration: 14.69 Å; Cα contacts (8 Å, |Δi|>4): 75; chains: 1; bounding box: 22×32×48 Å